Protein AF-E1YGR4-F1 (afdb_monomer_lite)

InterPro domains:
  IPR013399 Type I-F CRISPR-associated protein Csy3 [PF09615] (20-152)
  IPR013399 Type I-F CRISPR-associated protein Csy3 [TIGR02566] (20-155)

Structure (mmCIF, N/CA/C/O backbone):
data_AF-E1YGR4-F1
#
_entry.id   AF-E1YGR4-F1
#
loop_
_atom_site.group_PDB
_atom_site.id
_atom_site.type_symbol
_atom_site.label_atom_id
_atom_site.label_alt_id
_atom_site.label_comp_id
_atom_site.label_asym_id
_atom_site.label_entity_id
_atom_site.label_seq_id
_atom_site.pdbx_PDB_ins_code
_atom_site.Cartn_x
_atom_site.Cartn_y
_atom_site.Cartn_z
_atom_site.occupancy
_atom_site.B_iso_or_equiv
_atom_site.auth_seq_id
_atom_site.auth_comp_id
_atom_site.auth_asym_id
_atom_site.auth_atom_id
_atom_site.pdbx_PDB_model_num
ATOM 1 N N . MET A 1 1 ? 16.161 -17.562 20.674 1.00 33.56 1 MET A N 1
ATOM 2 C CA . MET A 1 1 ? 17.005 -18.496 19.900 1.00 33.56 1 MET A CA 1
ATOM 3 C C . MET A 1 1 ? 16.127 -19.078 18.792 1.00 33.56 1 MET A C 1
ATOM 5 O O . MET A 1 1 ? 15.406 -20.035 19.036 1.00 33.56 1 MET A O 1
ATOM 9 N N . LEU A 1 2 ? 16.056 -18.410 17.635 1.00 31.55 2 LEU A N 1
ATOM 10 C CA . LEU A 1 2 ? 15.263 -18.874 16.488 1.00 31.55 2 LEU A CA 1
ATOM 11 C C . LEU A 1 2 ? 16.115 -19.863 15.687 1.00 31.55 2 LEU A C 1
ATOM 13 O O . LEU A 1 2 ? 17.224 -19.523 15.277 1.00 31.55 2 LEU A O 1
ATOM 17 N N . LYS A 1 3 ? 15.619 -21.087 15.491 1.00 31.06 3 LYS A N 1
ATOM 18 C CA . LYS A 1 3 ? 16.256 -22.067 14.609 1.00 31.06 3 LYS A CA 1
ATOM 19 C C . LYS A 1 3 ? 15.872 -21.772 13.161 1.00 31.06 3 LYS A C 1
ATOM 21 O O . LYS A 1 3 ? 14.699 -21.749 12.809 1.00 31.06 3 LYS A O 1
ATOM 26 N N . CYS A 1 4 ? 16.912 -21.549 12.368 1.00 37.69 4 CYS A N 1
ATOM 27 C CA . CYS A 1 4 ? 16.912 -21.395 10.923 1.00 37.69 4 CYS A CA 1
ATOM 28 C C . CYS A 1 4 ? 16.480 -22.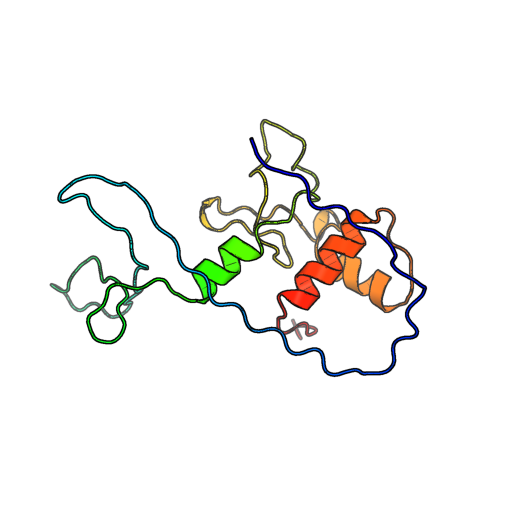717 10.261 1.00 37.69 4 CYS A C 1
ATOM 30 O O . CYS A 1 4 ? 17.085 -23.758 10.526 1.00 37.69 4 CYS A O 1
ATOM 32 N N . LEU A 1 5 ? 15.435 -22.688 9.430 1.00 40.34 5 LEU A N 1
ATOM 33 C CA . LEU A 1 5 ? 15.040 -23.818 8.588 1.00 40.34 5 LEU A CA 1
ATOM 34 C C . LEU A 1 5 ? 15.823 -23.760 7.272 1.00 40.34 5 LEU A C 1
ATOM 36 O O . LEU A 1 5 ? 15.762 -22.784 6.528 1.00 40.34 5 LEU A O 1
ATOM 40 N N . HIS A 1 6 ? 16.588 -24.824 7.038 1.00 32.78 6 HIS A N 1
ATOM 41 C CA . HIS A 1 6 ? 17.359 -25.101 5.832 1.00 32.78 6 HIS A CA 1
ATOM 42 C C . HIS A 1 6 ? 16.442 -25.203 4.604 1.00 32.78 6 HIS A C 1
ATOM 44 O O . HIS A 1 6 ? 15.534 -26.031 4.579 1.00 32.78 6 HIS A O 1
ATOM 50 N N . TRP A 1 7 ? 16.732 -24.420 3.566 1.00 37.91 7 TRP A N 1
ATOM 51 C CA . TRP A 1 7 ? 16.223 -24.648 2.215 1.00 37.91 7 TRP A CA 1
ATOM 52 C C . TRP A 1 7 ? 17.230 -25.517 1.461 1.00 37.91 7 TRP A C 1
ATOM 54 O O . TRP A 1 7 ? 18.347 -25.078 1.196 1.00 37.91 7 TRP A O 1
ATOM 64 N N . GLN A 1 8 ? 16.854 -26.748 1.120 1.00 36.16 8 GLN A N 1
ATOM 65 C CA . GLN A 1 8 ? 17.608 -27.582 0.185 1.00 36.16 8 GLN A CA 1
ATOM 66 C C . GLN A 1 8 ? 16.699 -28.037 -0.962 1.00 36.16 8 GLN A C 1
ATOM 68 O O . GLN A 1 8 ? 15.644 -28.623 -0.735 1.00 36.16 8 GLN A O 1
ATOM 73 N N . ASN A 1 9 ? 17.204 -27.800 -2.177 1.00 33.62 9 ASN A N 1
ATOM 74 C CA . ASN A 1 9 ? 16.859 -28.416 -3.462 1.00 33.62 9 ASN A CA 1
ATOM 75 C C . ASN A 1 9 ? 15.604 -27.909 -4.194 1.00 33.62 9 ASN A C 1
ATOM 77 O O . ASN A 1 9 ? 14.527 -28.492 -4.109 1.00 33.62 9 ASN A O 1
ATOM 81 N N . ILE A 1 10 ? 15.798 -26.896 -5.048 1.00 42.16 10 ILE A N 1
ATOM 82 C CA . ILE A 1 10 ? 14.893 -26.583 -6.164 1.00 42.16 10 ILE A CA 1
ATOM 83 C C . ILE A 1 10 ? 15.548 -27.117 -7.448 1.00 42.16 10 ILE A C 1
ATOM 85 O O . ILE A 1 10 ? 16.555 -26.587 -7.908 1.00 42.16 10 ILE A O 1
ATOM 89 N N . SER A 1 11 ? 14.998 -28.204 -7.995 1.00 36.94 11 SER A N 1
ATOM 90 C CA . SER A 1 11 ? 15.292 -28.685 -9.357 1.00 36.94 11 SER A CA 1
ATOM 91 C C . SER A 1 11 ? 14.502 -27.868 -10.396 1.00 36.94 11 SER A C 1
ATOM 93 O O . SER A 1 11 ? 13.456 -27.316 -10.047 1.00 36.94 11 SER A O 1
ATOM 95 N N . PRO A 1 12 ? 14.953 -27.782 -11.664 1.00 43.06 12 PRO A N 1
ATOM 96 C CA . PRO A 1 12 ? 14.332 -26.927 -12.677 1.00 43.06 12 PRO A CA 1
ATOM 97 C C . PRO A 1 12 ? 12.925 -27.429 -13.035 1.00 43.06 12 PRO A C 1
ATOM 99 O O . PRO A 1 12 ? 12.747 -28.449 -13.701 1.00 43.06 12 PRO A O 1
ATOM 102 N N . MET A 1 13 ? 11.907 -26.713 -12.560 1.00 40.62 13 MET A N 1
ATOM 103 C CA . MET A 1 13 ? 10.505 -27.091 -12.696 1.00 40.62 13 MET A CA 1
ATOM 104 C C . MET A 1 13 ? 9.965 -26.640 -14.060 1.00 40.62 13 MET A C 1
ATOM 106 O O . MET A 1 13 ? 9.763 -25.454 -14.305 1.00 40.62 13 MET A O 1
ATOM 110 N N . HIS A 1 14 ? 9.722 -27.605 -14.951 1.00 38.69 14 HIS A N 1
ATOM 111 C CA . HIS A 1 14 ? 8.874 -27.413 -16.127 1.00 38.69 14 HIS A CA 1
ATOM 112 C C . HIS A 1 14 ? 7.458 -27.052 -15.653 1.00 38.69 14 HIS A C 1
ATOM 114 O O . HIS A 1 14 ? 6.840 -27.811 -14.903 1.00 38.69 14 HIS A O 1
ATOM 120 N N . TYR A 1 15 ? 6.956 -25.887 -16.064 1.00 44.25 15 TYR A N 1
ATOM 121 C CA . TYR A 1 15 ? 5.651 -25.360 -15.658 1.00 44.25 15 TYR A CA 1
ATOM 122 C C . TYR A 1 15 ? 4.522 -26.115 -16.384 1.00 44.25 15 TYR A C 1
ATOM 124 O O . TYR A 1 15 ? 3.987 -25.675 -17.395 1.00 44.25 15 TYR A O 1
ATOM 132 N N . GLN A 1 16 ? 4.183 -27.304 -15.891 1.00 43.53 16 GLN A N 1
ATOM 133 C CA . GLN A 1 16 ? 2.885 -27.929 -16.143 1.00 43.53 16 GLN A CA 1
ATOM 134 C C . GLN A 1 16 ? 1.894 -27.301 -15.162 1.00 43.53 16 GLN A C 1
ATOM 136 O O . GLN A 1 16 ? 2.201 -27.219 -13.972 1.00 43.53 16 GLN A O 1
ATOM 141 N N . ALA A 1 17 ? 0.744 -26.829 -15.654 1.00 49.91 17 ALA A N 1
ATOM 142 C CA . ALA A 1 17 ? -0.298 -26.164 -14.871 1.00 49.91 17 ALA A CA 1
ATOM 143 C C . ALA A 1 17 ? -0.847 -27.092 -13.774 1.00 49.91 17 ALA A C 1
ATOM 145 O O . ALA A 1 17 ? -1.853 -27.777 -13.932 1.00 49.91 17 ALA A O 1
ATOM 146 N N . LYS A 1 18 ? -0.141 -27.141 -12.647 1.00 57.50 18 LYS A N 1
ATOM 147 C CA . LYS A 1 18 ? -0.542 -27.840 -11.438 1.00 57.50 18 LYS A CA 1
ATOM 148 C C . LYS A 1 18 ? -1.290 -26.819 -10.603 1.00 57.50 18 LYS A C 1
ATOM 150 O O . LYS A 1 18 ? -0.704 -25.820 -10.194 1.00 57.50 18 LYS A O 1
ATOM 155 N N . THR A 1 19 ? -2.580 -27.037 -10.383 1.00 62.16 19 THR A N 1
ATOM 156 C CA . THR A 1 19 ? -3.376 -26.175 -9.509 1.00 62.16 19 THR A CA 1
ATOM 157 C C . THR A 1 19 ? -2.833 -26.316 -8.091 1.00 62.16 19 THR A C 1
ATOM 159 O O . THR A 1 19 ? -3.146 -27.263 -7.373 1.00 62.16 19 THR A O 1
ATOM 162 N N . ILE A 1 20 ? -1.936 -25.410 -7.713 1.00 83.06 20 ILE A N 1
ATOM 163 C CA . ILE A 1 20 ? -1.459 -25.285 -6.344 1.00 83.06 20 ILE A CA 1
ATOM 164 C C . ILE A 1 20 ? -2.536 -24.532 -5.563 1.00 83.06 20 ILE A C 1
ATOM 166 O O . ILE A 1 20 ? -2.889 -23.405 -5.897 1.00 83.06 20 ILE A O 1
ATOM 170 N N . PHE A 1 21 ? -3.110 -25.183 -4.555 1.00 89.81 21 PHE A N 1
ATOM 171 C CA . PHE A 1 21 ? -4.043 -24.552 -3.629 1.00 89.81 21 PHE A CA 1
ATOM 172 C C . PHE A 1 21 ? -3.332 -24.341 -2.295 1.00 89.81 21 PHE A C 1
ATOM 174 O O . PHE A 1 21 ? -2.779 -25.286 -1.731 1.00 89.81 21 PHE A O 1
ATOM 181 N N . LEU A 1 22 ? -3.341 -23.103 -1.804 1.00 92.25 22 LEU A N 1
ATOM 182 C CA . LEU A 1 22 ? -2.770 -22.726 -0.517 1.00 92.25 22 LEU A CA 1
ATOM 183 C C . LEU A 1 22 ? -3.803 -21.914 0.263 1.00 92.25 22 LEU A C 1
ATOM 185 O O . LEU A 1 22 ? -4.250 -20.868 -0.199 1.00 92.25 22 LEU A O 1
ATOM 189 N N . MET A 1 23 ? -4.146 -22.388 1.457 1.00 95.56 23 MET A N 1
ATOM 190 C CA . MET A 1 23 ? -5.012 -21.695 2.405 1.00 95.56 23 MET A CA 1
ATOM 191 C C . MET A 1 23 ? -4.269 -21.576 3.732 1.00 95.56 23 MET A C 1
ATOM 193 O O . MET A 1 23 ? -3.727 -22.564 4.226 1.00 95.56 23 MET A O 1
ATOM 197 N N . LEU A 1 24 ? -4.226 -20.366 4.285 1.00 95.88 24 LEU A N 1
ATOM 198 C CA . LEU A 1 24 ? -3.529 -20.060 5.530 1.00 95.88 24 LEU A CA 1
ATOM 199 C C . LEU A 1 24 ? -4.519 -19.489 6.544 1.00 95.88 24 LEU A C 1
ATOM 201 O O . LEU A 1 24 ? -5.277 -18.576 6.224 1.00 95.88 24 LEU A O 1
ATOM 205 N N . GLU A 1 25 ? -4.465 -19.998 7.771 1.00 97.62 25 GLU A N 1
ATOM 206 C CA . GLU A 1 25 ? -5.139 -19.422 8.932 1.00 97.62 25 GLU A CA 1
ATOM 207 C C . GLU A 1 25 ? -4.095 -18.715 9.800 1.00 97.62 25 GLU A C 1
ATOM 209 O O . GLU A 1 25 ? -3.078 -19.306 10.168 1.00 97.62 25 GLU A O 1
ATOM 214 N N . ILE A 1 26 ? -4.325 -17.436 10.100 1.00 96.75 26 ILE A N 1
ATOM 215 C CA . ILE A 1 26 ? -3.379 -16.590 10.832 1.00 96.75 26 ILE A CA 1
ATOM 216 C C . ILE A 1 26 ? -4.043 -16.091 12.113 1.00 96.75 26 ILE A C 1
ATOM 218 O O . ILE A 1 26 ? -5.052 -15.390 12.063 1.00 96.75 26 ILE A O 1
ATOM 222 N N . ILE A 1 27 ? -3.443 -16.418 13.260 1.00 97.62 27 ILE A N 1
ATOM 223 C CA . ILE A 1 27 ? -3.900 -15.993 14.587 1.00 97.62 27 ILE A CA 1
ATOM 224 C C . ILE A 1 27 ? -2.808 -15.132 15.229 1.00 97.62 27 ILE A C 1
ATOM 226 O O . ILE A 1 27 ? -1.663 -15.564 15.365 1.00 97.62 27 ILE A O 1
ATOM 230 N N . CYS A 1 28 ? -3.171 -13.919 15.648 1.00 96.38 28 CYS A N 1
ATOM 231 C CA . CYS A 1 28 ? -2.251 -12.940 16.227 1.00 96.38 28 CYS A CA 1
ATOM 232 C C . CYS A 1 28 ? -2.672 -12.558 17.652 1.00 96.38 28 CYS A C 1
ATOM 234 O O . CYS A 1 28 ? -3.851 -12.340 17.921 1.00 96.38 28 CYS A O 1
ATOM 236 N N . TYR A 1 29 ? -1.692 -12.391 18.544 1.00 96.38 29 TYR A N 1
ATOM 237 C CA . TYR A 1 29 ? -1.898 -11.929 19.919 1.00 96.38 29 TYR A CA 1
ATOM 238 C C . TYR A 1 29 ? -1.004 -10.725 20.218 1.00 96.38 29 TYR A C 1
ATOM 240 O O . TYR A 1 29 ? 0.160 -10.698 19.823 1.00 96.38 29 TYR A O 1
ATOM 248 N N . ALA A 1 30 ? -1.527 -9.753 20.966 1.00 95.50 30 ALA A N 1
ATOM 249 C CA . ALA A 1 30 ? -0.774 -8.592 21.431 1.00 95.50 30 ALA A CA 1
ATOM 250 C C . ALA A 1 30 ? -1.091 -8.297 22.904 1.00 95.50 30 ALA A C 1
ATOM 252 O O . ALA A 1 30 ? -2.254 -8.237 23.304 1.00 95.50 30 ALA A O 1
ATOM 253 N N . LYS A 1 31 ? -0.056 -8.085 23.727 1.00 96.50 31 LYS A N 1
ATOM 254 C CA . LYS A 1 31 ? -0.213 -7.667 25.127 1.00 96.50 31 LYS A CA 1
ATOM 255 C C . LYS A 1 31 ? -0.315 -6.143 25.193 1.00 96.50 31 LYS A C 1
ATOM 257 O O . LYS A 1 31 ? 0.700 -5.466 25.291 1.00 96.50 31 LYS A O 1
ATOM 262 N N . VAL A 1 32 ? -1.539 -5.623 25.155 1.00 95.00 32 VAL A N 1
ATOM 263 C CA . VAL A 1 32 ? -1.801 -4.171 25.206 1.00 95.00 32 VAL A CA 1
ATOM 264 C C . VAL A 1 32 ? -1.936 -3.633 26.634 1.00 95.00 32 VAL A C 1
ATOM 266 O O . VAL A 1 32 ? -1.511 -2.522 26.915 1.00 95.00 32 VAL A O 1
ATOM 269 N N . GLY A 1 33 ? -2.465 -4.435 27.562 1.00 96.06 33 GLY A N 1
ATOM 270 C CA . GLY A 1 33 ? -2.785 -4.009 28.928 1.00 96.06 33 GLY A CA 1
ATOM 271 C C . GLY A 1 33 ? -4.287 -4.056 29.209 1.00 96.06 33 GLY A C 1
ATOM 272 O O . GLY A 1 33 ? -5.100 -4.293 28.317 1.00 96.06 33 GLY A O 1
ATOM 273 N N . LYS A 1 34 ? -4.674 -3.881 30.474 1.00 96.00 34 LYS A N 1
ATOM 274 C CA . LYS A 1 34 ? -6.085 -3.950 30.875 1.00 96.00 34 LYS A CA 1
ATOM 275 C C . LYS A 1 34 ? -6.830 -2.698 30.403 1.00 96.00 34 LYS A C 1
ATOM 277 O O . LYS A 1 34 ? -6.344 -1.590 30.618 1.00 96.00 34 LYS A O 1
ATOM 282 N N . ALA A 1 35 ? -8.011 -2.899 29.812 1.00 95.25 35 ALA A N 1
ATOM 283 C CA . ALA A 1 35 ? -8.922 -1.836 29.369 1.00 95.25 35 ALA A CA 1
ATOM 284 C C . ALA A 1 35 ? -8.284 -0.800 28.421 1.00 95.25 35 ALA A C 1
ATOM 286 O O . ALA A 1 35 ? -8.685 0.360 28.409 1.00 95.25 35 ALA A O 1
ATOM 287 N N . GLN A 1 36 ? -7.280 -1.213 27.646 1.00 97.75 36 GLN A N 1
ATOM 288 C CA . GLN A 1 36 ? -6.708 -0.370 26.602 1.00 97.75 36 GLN A CA 1
ATOM 289 C C . GLN A 1 36 ? -7.606 -0.354 25.366 1.00 97.75 36 GLN A C 1
ATOM 291 O O . GLN A 1 36 ? -8.294 -1.335 25.074 1.00 97.75 36 GLN A O 1
ATOM 296 N N . GLU A 1 37 ? -7.584 0.767 24.651 1.00 95.75 37 GLU A N 1
ATOM 297 C CA . GLU A 1 37 ? -8.313 0.922 23.397 1.00 95.75 37 GLU A CA 1
ATOM 298 C C . GLU A 1 37 ? -7.751 -0.014 22.318 1.00 95.75 37 GLU A C 1
ATOM 300 O O . GLU A 1 37 ? -6.548 -0.278 22.247 1.00 95.75 37 GLU A O 1
ATOM 305 N N . VAL A 1 38 ? -8.646 -0.509 21.466 1.00 95.50 38 VAL A N 1
ATOM 306 C CA . VAL A 1 38 ? -8.306 -1.261 20.258 1.00 95.50 38 VAL A CA 1
ATOM 307 C C . VAL A 1 38 ? -8.765 -0.477 19.037 1.00 95.50 38 VAL A C 1
ATOM 309 O O . VAL A 1 38 ? -9.745 0.262 19.098 1.00 95.50 38 VAL A O 1
ATOM 312 N N . TYR A 1 39 ? -8.065 -0.650 17.918 1.00 96.62 39 TYR A N 1
ATOM 313 C CA . TYR A 1 39 ? -8.214 0.205 16.740 1.00 96.62 39 TYR A CA 1
ATOM 314 C C . TYR A 1 39 ? -8.716 -0.597 15.528 1.00 96.62 39 TYR A C 1
ATOM 316 O O . TYR A 1 39 ? -7.912 -0.965 14.667 1.00 96.62 39 TYR A O 1
ATOM 324 N N . PRO A 1 40 ? -10.026 -0.904 15.444 1.00 97.56 40 PRO A N 1
ATOM 325 C CA . PRO A 1 40 ? -10.621 -1.486 14.241 1.00 97.56 40 PRO A CA 1
ATOM 326 C C . PRO A 1 40 ? -10.599 -0.488 13.072 1.00 97.56 40 PRO A C 1
ATOM 328 O O . PRO A 1 40 ? -10.183 0.667 13.210 1.00 97.56 40 PRO A O 1
ATOM 331 N N . SER A 1 41 ? -11.042 -0.925 11.892 1.00 97.81 41 SER A N 1
ATOM 332 C CA . SER A 1 41 ? -11.147 -0.017 10.742 1.00 97.81 41 SER A CA 1
ATOM 333 C C . SER A 1 41 ? -12.254 1.025 10.933 1.00 97.81 41 SER A C 1
ATOM 335 O O . SER A 1 41 ? -13.156 0.839 11.745 1.00 97.81 41 SER A O 1
ATO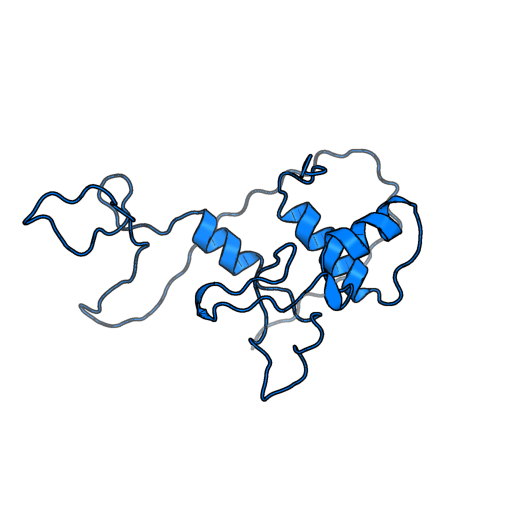M 337 N N . GLU A 1 42 ? -12.167 2.142 10.214 1.00 96.12 42 GLU A N 1
ATOM 338 C CA . GLU A 1 42 ? -13.156 3.224 10.255 1.00 96.12 42 GLU A CA 1
ATOM 339 C C . GLU A 1 42 ? -14.021 3.187 8.993 1.00 96.12 42 GLU A C 1
ATOM 341 O O . GLU A 1 42 ? -13.516 2.933 7.900 1.00 96.12 42 GLU A O 1
ATOM 346 N N . GLU A 1 43 ? -15.317 3.443 9.154 1.00 93.12 43 GLU A N 1
ATOM 347 C CA . GLU A 1 43 ? -16.289 3.542 8.069 1.00 93.12 43 GLU A CA 1
ATOM 348 C C . GLU A 1 43 ? -16.472 4.995 7.631 1.00 93.12 43 GLU A C 1
ATOM 350 O O . GLU A 1 43 ? -16.820 5.874 8.432 1.00 93.12 43 GLU A O 1
ATOM 355 N N . LEU A 1 44 ? -16.299 5.242 6.332 1.00 88.62 44 LEU A N 1
ATOM 356 C CA . LEU A 1 44 ? -16.545 6.551 5.743 1.00 88.62 44 LEU A CA 1
ATOM 357 C C . LEU A 1 44 ? -18.029 6.695 5.390 1.00 88.62 44 LEU A C 1
ATOM 359 O O . LEU A 1 44 ? -18.502 6.194 4.374 1.00 88.62 44 LEU A O 1
ATOM 363 N N . VAL A 1 45 ? -18.765 7.436 6.216 1.00 86.25 45 VAL A N 1
ATOM 364 C CA . VAL A 1 45 ? -20.187 7.736 5.988 1.00 86.25 45 VAL A CA 1
ATOM 365 C C . VAL A 1 45 ? -20.321 9.182 5.508 1.00 86.25 45 VAL A C 1
ATOM 367 O O . VAL A 1 45 ? -20.158 10.106 6.305 1.00 86.25 45 VAL A O 1
ATOM 370 N N . LEU A 1 46 ? -20.600 9.372 4.214 1.00 77.56 46 LEU A N 1
ATOM 371 C CA . LEU A 1 46 ? -20.629 10.691 3.559 1.00 77.56 46 LEU A CA 1
ATOM 372 C C . LEU A 1 46 ? -21.940 11.468 3.787 1.00 77.56 46 LEU A C 1
ATOM 374 O O . LEU A 1 46 ? -21.910 12.692 3.865 1.00 77.56 46 LEU A O 1
ATOM 378 N N . ASP A 1 47 ? -23.076 10.788 3.970 1.00 71.69 47 ASP A N 1
ATOM 379 C CA . ASP A 1 47 ? -24.389 11.436 4.138 1.00 71.69 47 ASP A CA 1
ATOM 380 C C . ASP A 1 47 ? -24.809 11.561 5.616 1.00 71.69 47 ASP A C 1
ATOM 382 O O . ASP A 1 47 ? -25.740 10.921 6.139 1.00 71.69 47 ASP A O 1
ATOM 386 N N . LYS A 1 48 ? -24.046 12.375 6.351 1.00 64.56 48 LYS A N 1
ATOM 387 C CA . LYS A 1 48 ? -24.345 12.686 7.749 1.00 64.56 48 LYS A CA 1
ATOM 388 C C . LYS A 1 48 ? -25.220 13.935 7.835 1.00 64.56 48 LYS A C 1
ATOM 390 O O . LYS A 1 48 ? -24.720 15.049 7.937 1.00 64.56 48 LYS A O 1
ATOM 395 N N . GLY A 1 49 ? -26.540 13.742 7.877 1.00 63.56 49 GLY A N 1
ATOM 396 C CA . GLY A 1 49 ? -27.465 14.775 8.362 1.00 63.56 49 GLY A CA 1
ATOM 397 C C . GLY A 1 49 ? -27.005 15.360 9.712 1.00 63.56 49 GLY A C 1
ATOM 398 O O . GLY A 1 49 ? -26.342 14.673 10.499 1.00 63.56 49 GLY A O 1
ATOM 399 N N . LYS A 1 50 ? -27.330 16.634 9.977 1.00 66.25 50 LYS A N 1
ATOM 400 C CA . LYS A 1 50 ? -26.894 17.362 11.187 1.00 66.25 50 LYS A CA 1
ATOM 401 C C . LYS A 1 50 ? -27.196 16.548 12.460 1.00 66.25 50 LYS A C 1
ATOM 403 O O . LYS A 1 50 ? -28.336 16.156 12.679 1.00 66.25 50 LYS A O 1
ATOM 408 N N . GLY A 1 51 ? -26.175 16.306 13.292 1.00 69.94 51 GLY A N 1
ATOM 409 C CA . GLY A 1 51 ? -26.297 15.609 14.585 1.00 69.94 51 GLY A CA 1
ATOM 410 C C . GLY A 1 51 ? -25.887 14.126 14.613 1.00 69.94 51 GLY A C 1
ATOM 411 O O . GLY A 1 51 ? -25.996 13.494 15.661 1.00 69.94 51 GLY A O 1
ATOM 412 N N . LYS A 1 52 ? -25.402 13.545 13.505 1.00 68.69 52 LYS A N 1
ATOM 413 C CA . LYS A 1 52 ? -24.939 12.140 13.467 1.00 68.69 52 LYS A CA 1
ATOM 414 C C . LYS A 1 52 ? -23.488 11.965 13.955 1.00 68.69 52 LYS A C 1
ATOM 416 O O . LYS A 1 52 ? -22.674 12.881 13.864 1.00 68.69 52 LYS A O 1
ATOM 421 N N . LYS A 1 53 ? -23.164 10.758 14.452 1.00 77.50 53 LYS A N 1
ATOM 422 C CA . LYS A 1 53 ? -21.851 10.378 15.021 1.00 77.50 53 LYS A CA 1
ATOM 423 C C . LYS A 1 53 ? -20.685 10.747 14.094 1.00 77.50 53 LYS A C 1
ATOM 425 O O . LYS A 1 53 ? -20.681 10.385 12.916 1.00 77.50 53 LYS A O 1
ATOM 430 N N . SER A 1 54 ? -19.664 11.403 14.642 1.00 82.44 54 SER A N 1
ATOM 431 C CA . SER A 1 54 ? -18.464 11.828 13.906 1.00 82.44 54 SER A CA 1
ATOM 432 C C . SER A 1 54 ? -17.609 10.652 13.432 1.00 82.44 54 SER A C 1
ATOM 434 O O . SER A 1 54 ? -17.130 10.689 12.304 1.00 82.44 54 SER A O 1
ATOM 436 N N . LYS A 1 55 ? -17.521 9.578 14.223 1.00 89.31 55 LYS A N 1
ATOM 437 C CA . LYS A 1 55 ? -16.722 8.379 13.940 1.00 89.31 55 LYS A CA 1
ATOM 438 C C . LYS A 1 55 ? -17.591 7.124 13.974 1.00 89.31 55 LYS A C 1
ATOM 440 O O . LYS A 1 55 ? -18.410 6.959 14.880 1.00 89.31 55 LYS A O 1
ATOM 445 N N . VAL A 1 56 ? -17.418 6.256 12.984 1.00 92.31 56 VAL A N 1
ATOM 446 C CA . VAL A 1 56 ? -18.093 4.956 12.894 1.00 92.31 56 VAL A CA 1
ATOM 447 C C . VAL A 1 56 ? -17.017 3.907 12.661 1.00 92.31 56 VAL A C 1
ATOM 449 O O . VAL A 1 56 ? -16.196 4.067 11.769 1.00 92.31 56 VAL A O 1
ATOM 452 N N . LEU A 1 57 ? -16.984 2.871 13.493 1.00 96.38 57 LEU A N 1
ATOM 453 C CA . LEU A 1 57 ? -15.988 1.806 13.406 1.00 96.38 57 LEU A CA 1
ATOM 454 C C . LEU A 1 57 ? -16.583 0.586 12.703 1.00 96.38 57 LEU A C 1
ATOM 456 O O . LEU A 1 57 ? -17.757 0.270 12.896 1.00 96.38 57 LEU A O 1
ATOM 460 N N . TYR A 1 58 ? -15.760 -0.088 11.909 1.00 96.81 58 TYR A N 1
ATOM 461 C CA . TYR A 1 58 ? -16.126 -1.291 11.181 1.00 96.81 58 TYR A CA 1
ATOM 462 C C . TYR A 1 58 ? -16.324 -2.472 12.133 1.00 96.81 58 TYR A C 1
ATOM 464 O O . TYR A 1 58 ? -15.530 -2.711 13.051 1.00 96.81 58 TYR A O 1
ATOM 472 N N . SER A 1 59 ? -17.387 -3.231 11.888 1.00 96.62 59 SER A N 1
ATOM 473 C CA . SER A 1 59 ? -17.709 -4.445 12.629 1.00 96.62 59 SER A CA 1
ATOM 474 C C . SER A 1 59 ? -18.416 -5.452 11.732 1.00 96.62 59 SER A C 1
ATOM 476 O O . SER A 1 59 ? -19.120 -5.059 10.803 1.00 96.62 59 SER A O 1
ATOM 478 N N . VAL A 1 60 ? -18.246 -6.733 12.043 1.00 95.88 60 VAL A N 1
ATOM 479 C CA . VAL A 1 60 ? -18.961 -7.855 11.424 1.00 95.88 60 VAL A CA 1
ATOM 480 C C . VAL A 1 60 ? -19.67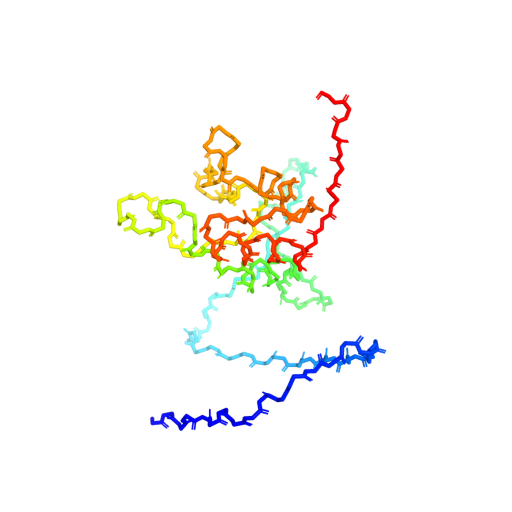1 -8.594 12.546 1.00 95.88 60 VAL A C 1
ATOM 482 O O . VAL A 1 60 ? -19.036 -8.934 13.541 1.00 95.88 60 VAL A O 1
ATOM 485 N N . ASP A 1 61 ? -20.989 -8.764 12.435 1.00 96.44 61 ASP A N 1
ATOM 486 C CA . ASP A 1 61 ? -21.822 -9.445 13.438 1.00 96.44 61 ASP A CA 1
ATOM 487 C C . ASP A 1 61 ? -21.604 -8.945 14.881 1.00 96.44 61 ASP A C 1
ATOM 489 O O . ASP A 1 61 ? -21.579 -9.705 15.846 1.00 96.44 61 ASP A O 1
ATOM 493 N N . GLY A 1 62 ? -21.417 -7.628 15.035 1.00 95.75 62 GLY A N 1
ATOM 494 C CA . GLY A 1 62 ? -21.191 -6.980 16.332 1.00 95.75 62 GLY A CA 1
ATOM 495 C C . GLY A 1 62 ? -19.762 -7.088 16.879 1.00 95.75 62 GLY A C 1
ATOM 496 O O . GLY A 1 62 ? -19.489 -6.572 17.961 1.00 95.75 62 GLY A O 1
ATOM 497 N N . ILE A 1 63 ? -18.834 -7.700 16.140 1.00 97.31 63 ILE A N 1
ATOM 498 C CA . ILE A 1 63 ? -17.421 -7.832 16.509 1.00 97.31 63 ILE A CA 1
ATOM 499 C C . ILE A 1 63 ? -16.604 -6.772 15.764 1.00 97.31 63 ILE A C 1
ATOM 501 O O . ILE A 1 63 ? -16.675 -6.669 14.540 1.00 97.31 63 ILE A O 1
ATOM 505 N N . ALA A 1 64 ? -15.814 -5.979 16.493 1.00 97.19 64 ALA A N 1
ATOM 506 C CA . ALA A 1 64 ? -14.908 -4.991 15.904 1.00 97.19 64 ALA A CA 1
ATOM 507 C C . ALA A 1 64 ? -13.913 -5.669 14.944 1.00 97.19 64 ALA A C 1
ATOM 509 O O . ALA A 1 64 ? -13.258 -6.642 15.318 1.00 97.19 64 ALA A O 1
ATOM 510 N N . ALA A 1 65 ? -13.792 -5.154 13.719 1.00 97.38 65 ALA A N 1
ATOM 511 C CA . ALA A 1 65 ? -13.074 -5.838 12.646 1.00 97.38 65 ALA A CA 1
ATOM 512 C C . ALA A 1 65 ? -12.113 -4.918 11.881 1.00 97.38 65 ALA A C 1
ATOM 514 O O . ALA A 1 65 ? -12.208 -3.686 11.902 1.00 97.38 65 ALA A O 1
ATOM 515 N N . MET A 1 66 ? -11.178 -5.542 11.167 1.00 97.94 66 MET A N 1
ATOM 516 C CA . MET A 1 66 ? -10.321 -4.877 10.192 1.00 97.94 66 MET A CA 1
ATOM 517 C C . MET A 1 66 ? -10.810 -5.190 8.783 1.00 97.94 66 MET A C 1
ATOM 519 O O . MET A 1 66 ? -11.125 -6.335 8.470 1.00 97.94 66 MET A O 1
ATOM 523 N N . HIS A 1 67 ? -10.855 -4.175 7.925 1.00 97.44 67 HIS A N 1
ATOM 524 C CA . HIS A 1 67 ? -11.144 -4.361 6.509 1.00 97.44 67 HIS A CA 1
ATOM 525 C C . HIS A 1 67 ? -10.090 -5.263 5.851 1.00 97.44 67 HIS A C 1
ATOM 527 O O . HIS A 1 67 ? -8.887 -5.071 6.057 1.00 97.44 67 HIS A O 1
ATOM 533 N N . SER A 1 68 ? -10.518 -6.213 5.017 1.00 96.81 68 SER A N 1
ATOM 534 C CA . SER A 1 68 ? -9.617 -7.168 4.354 1.00 96.81 68 SER A CA 1
ATOM 535 C C . SER A 1 68 ? -8.588 -6.465 3.466 1.00 96.81 68 SER A C 1
ATOM 537 O O . SER A 1 68 ? -7.409 -6.808 3.495 1.00 96.81 68 SER A O 1
ATOM 539 N N . GLN A 1 69 ? -8.988 -5.404 2.764 1.00 94.94 69 GLN A N 1
ATOM 540 C CA . GLN A 1 69 ? -8.098 -4.573 1.956 1.00 94.94 69 GLN A CA 1
ATOM 541 C C . GLN A 1 69 ? -7.034 -3.843 2.783 1.00 94.94 69 GLN A C 1
ATOM 543 O O . GLN A 1 69 ? -5.956 -3.564 2.264 1.00 94.94 69 GLN A O 1
ATOM 548 N N . LYS A 1 70 ? -7.291 -3.558 4.067 1.00 96.56 70 LYS A N 1
ATOM 549 C CA . LYS A 1 70 ? -6.304 -2.937 4.963 1.00 96.56 70 LYS A CA 1
ATOM 550 C C . LYS A 1 70 ? -5.226 -3.942 5.365 1.00 96.56 70 LYS A C 1
ATOM 552 O O . LYS A 1 70 ? -4.049 -3.595 5.383 1.00 96.56 70 LYS A O 1
ATOM 557 N N . ILE A 1 71 ? -5.614 -5.198 5.592 1.00 97.75 71 ILE A N 1
ATOM 558 C CA . ILE A 1 71 ? -4.666 -6.307 5.773 1.00 97.75 71 ILE A CA 1
ATOM 559 C C . ILE A 1 71 ? -3.897 -6.572 4.473 1.00 97.75 71 ILE A C 1
ATOM 561 O O . ILE A 1 71 ? -2.674 -6.659 4.494 1.00 97.75 71 ILE A O 1
ATOM 565 N N . GLY A 1 72 ? -4.587 -6.614 3.330 1.00 97.38 72 GLY A N 1
ATOM 566 C CA . GLY A 1 72 ? -3.962 -6.781 2.017 1.00 97.38 72 GLY A CA 1
ATOM 567 C C . GLY A 1 72 ? -2.960 -5.673 1.686 1.00 97.38 72 GLY A C 1
ATOM 568 O O . GLY A 1 72 ? -1.887 -5.965 1.170 1.00 97.38 72 GLY A O 1
ATOM 569 N N . ASN A 1 73 ? -3.267 -4.416 2.028 1.00 97.56 73 ASN A N 1
ATOM 570 C CA . ASN A 1 73 ? -2.338 -3.292 1.905 1.00 97.56 73 ASN A CA 1
ATOM 571 C C . ASN A 1 73 ? -1.075 -3.510 2.749 1.00 97.56 73 ASN A C 1
ATOM 573 O O . ASN A 1 73 ? 0.014 -3.383 2.206 1.00 97.56 73 ASN A O 1
ATOM 577 N N . ALA A 1 74 ? -1.220 -3.922 4.013 1.00 97.56 74 ALA A N 1
ATOM 578 C CA . ALA A 1 74 ? -0.086 -4.215 4.887 1.00 97.56 74 ALA A CA 1
ATOM 579 C C . ALA A 1 74 ? 0.782 -5.379 4.374 1.00 97.56 74 ALA A C 1
ATOM 581 O O . ALA A 1 74 ? 2.006 -5.301 4.433 1.00 97.56 74 ALA A O 1
ATOM 582 N N . LEU A 1 75 ? 0.168 -6.442 3.842 1.00 98.00 75 LEU A N 1
ATOM 583 C CA . LEU A 1 75 ? 0.892 -7.599 3.300 1.00 98.00 75 LEU A CA 1
ATOM 584 C C . LEU A 1 75 ? 1.736 -7.249 2.070 1.00 98.00 75 LEU A C 1
ATOM 586 O O . LEU A 1 75 ? 2.820 -7.796 1.897 1.00 98.00 75 LEU A O 1
ATOM 590 N N . ARG A 1 76 ? 1.255 -6.335 1.219 1.00 98.19 76 ARG A N 1
ATOM 591 C CA . ARG A 1 76 ? 1.981 -5.887 0.019 1.00 98.19 76 ARG A CA 1
ATOM 592 C C . ARG A 1 76 ? 2.877 -4.669 0.257 1.00 98.19 76 ARG A C 1
ATOM 594 O O . ARG A 1 76 ? 3.312 -4.050 -0.713 1.00 98.19 76 ARG A O 1
ATOM 601 N N . THR A 1 77 ? 3.147 -4.308 1.511 1.00 98.50 77 THR A N 1
ATOM 602 C CA . THR A 1 77 ? 4.145 -3.295 1.890 1.00 98.50 77 THR A CA 1
ATOM 603 C C . THR A 1 77 ? 5.546 -3.876 1.771 1.00 98.50 77 THR A C 1
ATOM 605 O O . THR A 1 77 ? 6.185 -4.232 2.757 1.00 98.50 77 THR A O 1
ATOM 608 N N . ILE A 1 78 ? 5.987 -4.029 0.523 1.00 98.56 78 ILE A N 1
ATOM 609 C CA . ILE A 1 78 ? 7.243 -4.693 0.160 1.00 98.56 78 ILE A CA 1
ATOM 610 C C . ILE A 1 78 ? 8.092 -3.874 -0.816 1.00 98.56 78 ILE A C 1
ATOM 612 O O . ILE A 1 78 ? 9.203 -4.288 -1.124 1.00 98.56 78 ILE A O 1
ATOM 616 N N . ASP A 1 79 ? 7.593 -2.742 -1.326 1.00 98.50 79 ASP A N 1
ATOM 617 C CA . ASP A 1 79 ? 8.341 -1.940 -2.294 1.00 98.50 79 ASP A CA 1
ATOM 618 C C . ASP A 1 79 ? 9.469 -1.186 -1.590 1.00 98.50 79 ASP A C 1
ATOM 620 O O . ASP A 1 79 ? 9.257 -0.152 -0.952 1.00 98.50 79 ASP A O 1
ATOM 624 N N . THR A 1 80 ? 10.673 -1.730 -1.710 1.00 98.38 80 THR A N 1
ATOM 625 C CA . THR A 1 80 ? 11.925 -1.121 -1.253 1.00 98.38 80 THR A CA 1
ATOM 626 C C . THR A 1 80 ? 12.797 -0.686 -2.430 1.00 98.38 80 THR A C 1
ATOM 628 O O . THR A 1 80 ? 14.011 -0.560 -2.293 1.00 98.38 80 THR A O 1
ATOM 631 N N . TRP A 1 81 ? 12.209 -0.549 -3.621 1.00 98.12 81 TRP A N 1
ATOM 632 C CA . TRP A 1 81 ? 12.958 -0.404 -4.872 1.00 98.12 81 TRP A CA 1
ATOM 633 C C . TRP A 1 81 ? 12.705 0.920 -5.588 1.00 98.12 81 TRP A C 1
ATOM 635 O O . TRP A 1 81 ? 13.299 1.158 -6.642 1.00 98.12 81 TRP A O 1
ATOM 645 N N . TYR A 1 82 ? 11.835 1.769 -5.038 1.00 97.69 82 TYR A N 1
ATOM 646 C CA . TYR A 1 82 ? 11.583 3.105 -5.565 1.00 97.69 82 TYR A CA 1
ATOM 647 C C . TYR A 1 82 ? 12.814 4.012 -5.352 1.00 97.69 82 TYR A C 1
ATOM 649 O O . TYR A 1 82 ? 13.569 3.796 -4.399 1.00 97.69 82 TYR A O 1
ATOM 657 N N . PRO A 1 83 ? 13.036 5.030 -6.207 1.00 96.31 83 PRO A N 1
ATOM 658 C CA . PRO A 1 83 ? 14.292 5.790 -6.241 1.00 96.31 83 PRO A CA 1
ATOM 659 C C . PRO A 1 83 ? 14.732 6.377 -4.896 1.00 96.31 83 PRO A C 1
ATOM 661 O O . PRO A 1 83 ? 15.904 6.324 -4.538 1.00 96.31 83 PRO A O 1
ATOM 664 N N . GLU A 1 84 ? 13.781 6.910 -4.133 1.00 96.62 84 GLU A N 1
ATOM 665 C CA . GLU A 1 84 ? 14.046 7.580 -2.859 1.00 96.62 84 GLU A CA 1
ATOM 666 C C . GLU A 1 84 ? 14.192 6.614 -1.668 1.00 96.62 84 GLU A C 1
ATOM 668 O O . GLU A 1 84 ? 14.396 7.067 -0.548 1.00 96.62 84 GLU A O 1
ATOM 673 N N . PHE A 1 85 ? 14.090 5.288 -1.848 1.00 97.19 85 PHE A N 1
ATOM 674 C CA . PHE A 1 85 ? 14.101 4.347 -0.716 1.00 97.19 85 PHE A CA 1
ATOM 675 C C . PHE A 1 85 ? 15.376 4.451 0.132 1.00 97.19 85 PHE A C 1
ATOM 677 O O . PHE A 1 85 ? 15.305 4.395 1.362 1.00 97.19 85 PHE A O 1
ATOM 684 N N . GLY A 1 86 ? 16.523 4.631 -0.527 1.00 94.88 86 GLY A N 1
ATOM 685 C CA . GLY A 1 86 ? 17.834 4.732 0.113 1.00 94.88 86 GLY A CA 1
ATOM 686 C C . GLY A 1 86 ? 18.165 6.103 0.708 1.00 94.88 86 GLY A C 1
ATOM 687 O O . GLY A 1 86 ? 19.215 6.228 1.332 1.00 94.88 86 GLY A O 1
ATOM 688 N N . ASP A 1 87 ? 17.317 7.119 0.523 1.00 95.62 87 ASP A N 1
ATOM 689 C CA . ASP A 1 87 ? 17.547 8.468 1.045 1.00 95.62 87 ASP A CA 1
ATOM 690 C C . ASP A 1 87 ? 16.859 8.647 2.413 1.00 95.62 87 ASP A C 1
ATOM 692 O O . ASP A 1 87 ? 15.630 8.718 2.479 1.00 95.62 87 ASP A O 1
ATOM 696 N N . PRO A 1 88 ? 17.612 8.784 3.521 1.00 92.19 88 PRO A N 1
ATOM 697 C CA . PRO A 1 88 ? 17.032 8.942 4.853 1.00 92.19 88 PRO A CA 1
ATOM 698 C C . PRO A 1 88 ? 16.140 10.180 5.020 1.00 92.19 88 PRO A C 1
ATOM 700 O O . PRO A 1 88 ? 15.330 10.212 5.944 1.00 92.19 88 PRO A O 1
ATOM 703 N N . ALA A 1 89 ? 16.304 11.208 4.181 1.00 93.62 89 ALA A N 1
ATOM 704 C CA . ALA A 1 89 ? 15.547 12.451 4.276 1.00 93.62 89 ALA A CA 1
ATOM 705 C C . ALA A 1 89 ? 14.210 12.401 3.522 1.00 93.62 89 ALA A C 1
ATOM 707 O O . ALA A 1 89 ? 13.276 13.112 3.897 1.00 93.62 89 ALA A O 1
ATOM 708 N N . THR A 1 90 ? 14.109 11.594 2.462 1.00 94.12 90 THR A N 1
ATOM 709 C CA . THR A 1 90 ? 12.944 11.590 1.556 1.00 94.12 90 THR A CA 1
ATOM 710 C C . THR A 1 90 ? 12.190 10.259 1.516 1.00 94.12 90 THR A C 1
ATOM 712 O O . THR A 1 90 ? 11.004 10.233 1.166 1.00 94.12 90 THR A O 1
ATOM 715 N N . SER A 1 91 ? 12.824 9.170 1.955 1.00 95.94 91 SER A N 1
ATOM 716 C CA . SER A 1 91 ? 12.244 7.829 2.002 1.00 95.94 91 SER A CA 1
ATOM 717 C C . SER A 1 91 ? 11.012 7.735 2.911 1.00 95.94 91 SER A C 1
ATOM 719 O O . SER A 1 91 ? 10.990 8.260 4.024 1.00 95.94 91 SER A O 1
ATOM 721 N N . ALA A 1 92 ? 9.999 6.985 2.466 1.00 95.94 92 ALA A N 1
ATOM 722 C CA . ALA A 1 92 ? 8.884 6.530 3.299 1.00 95.94 92 ALA A CA 1
ATOM 723 C C . ALA A 1 92 ? 9.152 5.175 3.989 1.00 95.94 92 ALA A C 1
ATOM 725 O O . ALA A 1 92 ? 8.270 4.652 4.672 1.00 95.94 92 ALA A O 1
ATOM 726 N N . GLY A 1 93 ? 10.344 4.589 3.816 1.00 97.19 93 GLY A N 1
ATOM 727 C CA . GLY A 1 93 ? 10.576 3.176 4.114 1.00 97.19 93 GLY A CA 1
ATOM 728 C C . GLY A 1 93 ? 9.821 2.264 3.135 1.00 97.19 93 GLY A C 1
ATOM 729 O O . GLY A 1 93 ? 9.431 2.705 2.059 1.00 97.19 93 GLY A O 1
ATOM 730 N N . PRO A 1 94 ? 9.609 0.977 3.454 1.00 97.88 94 PRO A N 1
ATOM 731 C CA . PRO A 1 94 ? 8.848 0.092 2.578 1.00 97.88 94 PRO A CA 1
ATOM 732 C C . PRO A 1 94 ? 7.432 0.636 2.351 1.00 97.88 94 PRO A C 1
ATOM 734 O O . PRO A 1 94 ? 6.712 0.909 3.313 1.00 97.88 94 PRO A O 1
ATOM 737 N N . ILE A 1 95 ? 7.023 0.768 1.089 1.00 98.44 95 ILE A N 1
ATOM 738 C CA . ILE A 1 95 ? 5.675 1.225 0.727 1.00 98.44 95 ILE A CA 1
ATOM 739 C C . ILE A 1 95 ? 4.844 0.082 0.148 1.00 98.44 95 ILE A C 1
ATOM 741 O O . ILE A 1 95 ? 5.359 -0.927 -0.345 1.00 98.44 95 ILE A O 1
ATOM 745 N N . ALA A 1 96 ? 3.524 0.224 0.239 1.00 98.38 96 ALA A N 1
ATOM 746 C CA . ALA A 1 96 ? 2.599 -0.714 -0.375 1.00 98.38 96 ALA A CA 1
ATOM 747 C C . ALA A 1 96 ? 2.731 -0.661 -1.900 1.00 98.38 96 ALA A C 1
ATOM 749 O O . ALA A 1 96 ? 2.763 0.417 -2.491 1.00 98.38 96 ALA A O 1
ATOM 750 N N . ILE A 1 97 ? 2.771 -1.829 -2.540 1.00 98.50 97 ILE A N 1
ATOM 751 C CA . ILE A 1 97 ? 2.894 -1.935 -3.995 1.00 98.50 97 ILE A CA 1
ATOM 752 C C . ILE A 1 97 ? 1.694 -1.270 -4.671 1.00 98.50 97 ILE A C 1
ATOM 754 O O . ILE A 1 97 ? 0.566 -1.730 -4.525 1.00 98.50 97 ILE A O 1
ATOM 758 N N . GLU A 1 98 ? 1.926 -0.190 -5.407 1.00 97.88 98 GLU A N 1
ATOM 759 C CA . GLU A 1 98 ? 0.919 0.573 -6.150 1.00 97.88 98 GLU A CA 1
ATOM 760 C C . GLU A 1 98 ? 1.486 0.959 -7.525 1.00 97.88 98 GLU A C 1
ATOM 762 O O . GLU A 1 98 ? 2.697 1.188 -7.612 1.00 97.88 98 GLU A O 1
ATOM 767 N N . PRO A 1 99 ? 0.657 1.123 -8.578 1.00 97.44 99 PRO A N 1
ATOM 768 C CA . PRO A 1 99 ? 1.138 1.472 -9.923 1.00 97.44 99 PRO A CA 1
ATOM 769 C C . PRO A 1 99 ? 1.984 2.752 -9.999 1.00 97.44 99 PRO A C 1
ATOM 771 O O . PRO A 1 99 ? 2.854 2.870 -10.854 1.00 97.44 99 PRO A O 1
ATOM 774 N N . TYR A 1 100 ? 1.747 3.695 -9.083 1.00 97.44 100 TYR A N 1
ATOM 775 C CA . TYR A 1 100 ? 2.481 4.963 -8.988 1.00 97.44 100 TYR A CA 1
ATOM 776 C C . TYR A 1 100 ? 3.232 5.129 -7.655 1.00 97.44 100 TYR A C 1
ATOM 778 O O . TYR A 1 100 ? 3.671 6.227 -7.312 1.00 97.44 100 TYR A O 1
ATOM 786 N N . GLY A 1 101 ? 3.343 4.062 -6.851 1.00 97.38 101 GLY A N 1
ATOM 787 C CA . GLY A 1 101 ? 3.957 4.140 -5.518 1.00 97.38 101 GLY A CA 1
ATOM 788 C C . GLY A 1 101 ? 3.299 5.208 -4.633 1.00 97.38 101 GLY A C 1
ATOM 789 O O . GLY A 1 101 ? 3.990 6.005 -4.000 1.00 97.38 101 GLY A O 1
ATOM 790 N N . ALA A 1 102 ? 1.967 5.304 -4.677 1.00 97.06 102 ALA A N 1
ATOM 791 C CA . ALA A 1 102 ? 1.218 6.343 -3.983 1.00 97.06 102 ALA A CA 1
ATOM 792 C C . ALA A 1 102 ? 1.084 6.032 -2.486 1.00 97.06 102 ALA A C 1
ATOM 794 O O . ALA A 1 102 ? 0.587 4.976 -2.097 1.00 97.06 102 ALA A O 1
ATOM 795 N N . VAL A 1 103 ? 1.465 6.997 -1.653 1.00 96.69 103 VAL A N 1
ATOM 796 C CA . VAL A 1 103 ? 1.370 6.945 -0.194 1.00 96.69 103 VAL A CA 1
ATOM 797 C C . VAL A 1 103 ? 0.386 8.024 0.254 1.00 96.69 103 VAL A C 1
ATOM 799 O O . VAL A 1 103 ? 0.714 9.208 0.339 1.00 96.69 103 VAL A O 1
ATOM 802 N N . THR A 1 104 ? -0.864 7.619 0.481 1.00 92.75 104 THR A N 1
ATOM 803 C CA . THR A 1 104 ? -2.011 8.534 0.626 1.00 92.75 104 THR A CA 1
ATOM 804 C C . THR A 1 104 ? -1.925 9.440 1.850 1.00 92.75 104 THR A C 1
ATOM 806 O O . THR A 1 104 ? -2.271 10.612 1.754 1.00 92.75 104 THR A O 1
ATOM 809 N N . ASN A 1 105 ? -1.419 8.943 2.978 1.00 90.19 105 ASN A N 1
ATOM 810 C CA . ASN A 1 105 ? -1.206 9.738 4.193 1.00 90.19 105 ASN A CA 1
ATOM 811 C C . ASN A 1 105 ? -0.123 10.817 4.028 1.00 90.19 105 ASN A C 1
ATOM 813 O O . ASN A 1 105 ? -0.169 11.815 4.739 1.00 90.19 105 ASN A O 1
ATOM 817 N N . LEU A 1 106 ? 0.824 10.632 3.102 1.00 93.62 106 LEU A N 1
ATOM 818 C CA . LEU A 1 106 ? 1.841 11.632 2.756 1.00 93.62 106 LEU A CA 1
ATOM 819 C C . LEU A 1 106 ? 1.436 12.504 1.559 1.00 93.62 106 LEU A C 1
ATOM 821 O O . LEU A 1 106 ? 2.111 13.486 1.267 1.00 93.62 106 LEU A O 1
ATOM 825 N N . GLY A 1 107 ? 0.369 12.140 0.836 1.00 95.50 107 GLY A N 1
ATOM 826 C CA . GLY A 1 107 ? -0.033 12.817 -0.398 1.00 95.50 107 GLY A CA 1
ATOM 827 C C . GLY A 1 107 ? 1.032 12.766 -1.500 1.00 95.50 107 GLY A C 1
ATOM 828 O O . GLY A 1 107 ? 1.076 13.664 -2.338 1.00 95.50 107 GLY A O 1
ATOM 829 N N . LYS A 1 108 ? 1.907 11.748 -1.494 1.00 96.25 108 LYS A N 1
ATOM 830 C CA . LYS A 1 108 ? 3.075 11.648 -2.384 1.00 96.25 108 LYS A CA 1
ATOM 831 C C . LYS A 1 108 ? 3.037 10.379 -3.235 1.00 96.25 108 LYS A C 1
ATOM 833 O O . LYS A 1 108 ? 2.653 9.315 -2.754 1.00 96.25 108 LYS A O 1
ATOM 838 N N . ALA A 1 109 ? 3.468 10.497 -4.489 1.00 97.38 109 ALA A N 1
ATOM 839 C CA . ALA A 1 109 ? 3.745 9.375 -5.380 1.00 97.38 109 ALA A CA 1
ATOM 840 C C . ALA A 1 109 ? 5.262 9.223 -5.542 1.00 97.38 109 ALA A C 1
ATOM 842 O O . ALA A 1 109 ? 5.929 10.158 -5.981 1.00 97.38 109 ALA A O 1
ATOM 843 N N . TYR A 1 110 ? 5.797 8.061 -5.171 1.00 97.81 110 TYR A N 1
ATOM 844 C CA . TYR A 1 110 ? 7.237 7.772 -5.206 1.00 97.81 110 TYR A CA 1
ATOM 845 C C . TYR A 1 110 ? 7.716 7.202 -6.546 1.00 97.81 110 TYR A C 1
ATOM 847 O O . TYR A 1 110 ? 8.918 7.099 -6.784 1.00 97.81 110 TYR A O 1
ATOM 855 N N . ARG A 1 111 ? 6.783 6.829 -7.428 1.00 97.81 111 ARG A N 1
ATOM 856 C CA . ARG A 1 111 ? 7.061 6.297 -8.763 1.00 97.81 111 ARG A CA 1
ATOM 857 C C . ARG A 1 111 ? 6.256 7.073 -9.790 1.00 97.81 111 ARG A C 1
ATOM 859 O O . ARG A 1 111 ? 5.068 6.818 -9.984 1.00 97.81 111 ARG A O 1
ATOM 866 N N . THR A 1 112 ? 6.886 8.065 -10.409 1.00 95.62 112 THR A N 1
ATOM 867 C CA . THR A 1 112 ? 6.184 8.965 -11.326 1.00 95.62 112 THR A CA 1
ATOM 868 C C . THR A 1 112 ? 6.416 8.575 -12.792 1.00 95.62 112 THR A C 1
ATOM 870 O O . THR A 1 112 ? 7.516 8.135 -13.143 1.00 95.62 112 THR A O 1
ATOM 873 N N . PRO A 1 113 ? 5.424 8.803 -13.676 1.00 94.81 113 PRO A N 1
ATOM 874 C CA . PRO A 1 113 ? 5.620 8.673 -15.122 1.00 94.81 113 PRO A CA 1
ATOM 875 C C . PRO A 1 113 ? 6.664 9.637 -15.683 1.00 94.81 113 PRO A C 1
ATOM 877 O O . PRO A 1 113 ? 7.359 9.318 -16.644 1.00 94.81 113 PRO A O 1
ATOM 880 N N . ARG A 1 114 ? 6.818 10.812 -15.054 1.00 95.69 114 ARG A N 1
ATOM 881 C CA . ARG A 1 114 ? 7.841 11.800 -15.420 1.00 95.69 114 ARG A CA 1
ATOM 882 C C . ARG A 1 114 ? 9.243 11.202 -15.328 1.00 95.69 114 ARG A C 1
ATOM 884 O O . ARG A 1 114 ? 10.041 11.395 -16.240 1.00 95.69 114 ARG A O 1
ATOM 891 N N . ASP A 1 115 ? 9.501 10.456 -14.259 1.00 95.19 115 ASP A N 1
ATOM 892 C CA . ASP A 1 115 ? 10.799 9.829 -14.004 1.00 95.19 115 ASP A CA 1
ATOM 893 C C . ASP A 1 115 ? 10.903 8.431 -14.631 1.00 95.19 115 ASP A C 1
ATOM 895 O O . ASP A 1 115 ? 11.935 7.774 -14.505 1.00 95.19 115 ASP A O 1
ATOM 899 N N . LYS A 1 116 ? 9.850 7.971 -15.329 1.00 96.31 116 LYS A N 1
ATOM 900 C CA . LYS A 1 116 ? 9.773 6.643 -15.960 1.00 96.31 116 LYS A CA 1
ATOM 901 C C . LYS A 1 116 ? 9.973 5.498 -14.961 1.00 96.31 116 LYS A C 1
ATOM 903 O O . LYS A 1 116 ? 10.605 4.497 -15.284 1.00 96.31 116 LYS A O 1
ATOM 908 N N . GLN A 1 117 ? 9.470 5.674 -13.739 1.00 97.38 117 GLN A N 1
ATOM 909 C CA . GLN A 1 117 ? 9.599 4.708 -12.637 1.00 97.38 117 GLN A CA 1
ATOM 910 C C . GLN A 1 117 ? 8.274 4.026 -12.273 1.00 97.38 117 GLN A C 1
ATOM 912 O O . GLN A 1 117 ? 8.238 3.200 -11.356 1.00 97.38 117 GLN A O 1
ATOM 917 N N . ASP A 1 118 ? 7.179 4.418 -12.928 1.00 97.44 118 ASP A N 1
ATOM 918 C CA . ASP A 1 118 ? 5.846 3.876 -12.694 1.00 97.44 118 ASP A CA 1
ATOM 919 C C . ASP A 1 118 ? 5.644 2.511 -13.366 1.00 97.44 118 ASP A C 1
ATOM 921 O O . ASP A 1 118 ? 6.380 2.104 -14.269 1.00 97.44 118 ASP A O 1
ATOM 925 N N . PHE A 1 119 ? 4.601 1.811 -12.926 1.00 97.75 119 PHE A N 1
ATOM 926 C CA . PHE A 1 119 ? 4.261 0.486 -13.424 1.00 97.75 119 PHE A CA 1
ATOM 927 C C . PHE A 1 119 ? 4.051 0.443 -14.935 1.00 97.75 119 PHE A C 1
ATOM 929 O O . PHE A 1 119 ? 4.543 -0.488 -15.560 1.00 97.75 119 PHE A O 1
ATOM 936 N N . TYR A 1 120 ? 3.355 1.411 -15.536 1.00 96.50 120 TYR A N 1
ATOM 937 C CA . TYR A 1 120 ? 3.012 1.333 -16.957 1.00 96.50 120 TYR A CA 1
ATOM 938 C C . TYR A 1 120 ? 4.251 1.475 -17.832 1.00 96.50 120 TYR A C 1
ATOM 940 O O . TYR A 1 120 ? 4.410 0.713 -18.781 1.00 96.50 120 TYR A O 1
ATOM 948 N N . THR A 1 121 ? 5.170 2.373 -17.467 1.00 95.56 121 THR A N 1
ATOM 949 C CA . THR A 1 121 ? 6.437 2.526 -18.192 1.00 95.56 121 THR A CA 1
ATOM 950 C C . THR A 1 121 ? 7.272 1.241 -18.171 1.00 95.56 121 THR A C 1
ATOM 952 O O . THR A 1 121 ? 7.837 0.853 -19.196 1.00 95.56 121 THR A O 1
ATOM 955 N N . PHE A 1 122 ? 7.352 0.557 -17.025 1.00 97.00 122 PHE A N 1
ATOM 956 C CA . PHE A 1 122 ? 8.079 -0.711 -16.931 1.00 97.00 122 PHE A CA 1
ATOM 957 C C . PHE A 1 122 ? 7.335 -1.872 -17.591 1.00 97.00 122 PHE A C 1
ATOM 959 O O . PHE A 1 122 ? 7.943 -2.656 -18.319 1.00 97.00 122 PHE A O 1
ATOM 966 N N . PHE A 1 123 ? 6.026 -1.973 -17.367 1.00 96.25 123 PHE A N 1
ATOM 967 C CA . PHE A 1 123 ? 5.190 -3.039 -17.902 1.00 96.25 123 PHE A CA 1
ATOM 968 C C . PHE A 1 123 ? 5.162 -3.025 -19.430 1.00 96.25 123 PHE A C 1
ATOM 970 O O . PHE A 1 123 ? 5.246 -4.084 -20.036 1.00 96.25 123 PHE A O 1
ATOM 977 N N . ASP A 1 124 ? 5.128 -1.848 -20.056 1.00 93.94 124 ASP A N 1
ATOM 978 C CA . ASP A 1 124 ? 5.121 -1.701 -21.512 1.00 93.94 124 ASP A CA 1
ATOM 979 C C . ASP A 1 124 ? 6.381 -2.296 -22.174 1.00 93.94 124 ASP A C 1
ATOM 981 O O . ASP A 1 124 ? 6.293 -3.016 -23.168 1.00 93.94 124 ASP A O 1
ATOM 985 N N . LYS A 1 125 ? 7.562 -2.080 -21.578 1.00 94.19 125 LYS A N 1
ATOM 986 C CA . LYS A 1 125 ? 8.816 -2.719 -22.018 1.00 94.19 125 LYS A CA 1
ATOM 987 C C . LYS A 1 125 ? 8.819 -4.218 -21.719 1.00 94.19 125 LYS A C 1
ATOM 989 O O . LYS A 1 125 ? 9.076 -5.039 -22.600 1.00 94.19 125 LYS A O 1
ATOM 994 N N . PHE A 1 126 ? 8.493 -4.577 -20.479 1.00 92.81 126 PHE A N 1
ATOM 995 C CA . PHE A 1 126 ? 8.553 -5.955 -19.996 1.00 92.81 126 PHE A CA 1
ATOM 996 C C . PHE A 1 126 ? 7.597 -6.882 -20.764 1.00 92.81 126 PHE A C 1
ATOM 998 O O . PHE A 1 126 ? 7.968 -7.990 -21.148 1.00 92.81 126 PHE A O 1
ATOM 1005 N N . ALA A 1 127 ? 6.388 -6.411 -21.080 1.00 91.25 127 ALA A N 1
ATOM 1006 C CA . ALA A 1 127 ? 5.389 -7.154 -21.845 1.00 91.25 127 ALA A CA 1
ATOM 1007 C C . ALA A 1 127 ? 5.803 -7.402 -23.307 1.00 91.25 127 ALA A C 1
ATOM 1009 O O . ALA A 1 127 ? 5.355 -8.379 -23.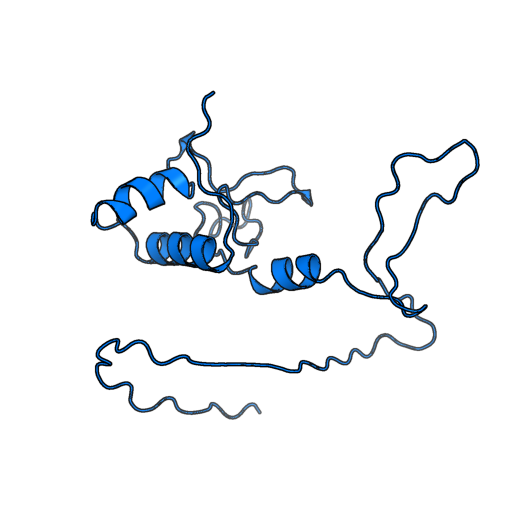908 1.00 91.25 127 ALA A O 1
ATOM 1010 N N . ARG A 1 128 ? 6.685 -6.568 -23.879 1.00 93.06 128 ARG A N 1
ATOM 1011 C CA . ARG A 1 128 ? 7.281 -6.788 -25.211 1.00 93.06 128 ARG A CA 1
ATOM 1012 C C . ARG A 1 128 ? 8.474 -7.747 -25.196 1.00 93.06 128 ARG A 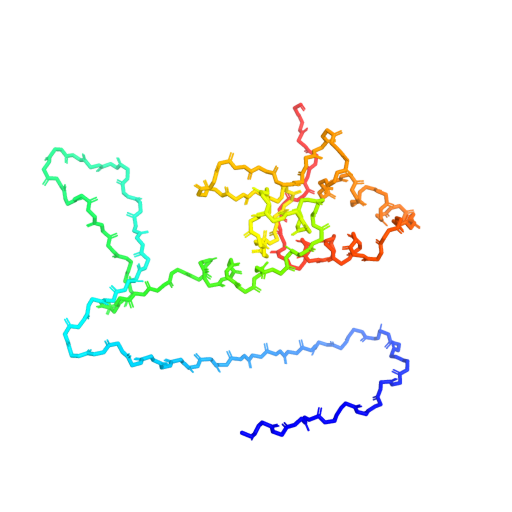C 1
ATOM 1014 O O . ARG A 1 128 ? 9.066 -7.999 -26.243 1.00 93.06 128 ARG A O 1
ATOM 1021 N N . GLY A 1 129 ? 8.817 -8.303 -24.034 1.00 91.06 129 GLY A N 1
ATOM 1022 C CA . GLY A 1 129 ? 9.967 -9.189 -23.863 1.00 91.06 129 GLY A CA 1
ATOM 1023 C C . GLY A 1 129 ? 11.300 -8.448 -23.766 1.00 91.06 129 GLY A C 1
ATOM 1024 O O . GLY A 1 129 ? 12.355 -9.079 -23.854 1.00 91.06 129 GLY A O 1
ATOM 1025 N N . GLU A 1 130 ? 11.277 -7.125 -23.587 1.00 94.19 13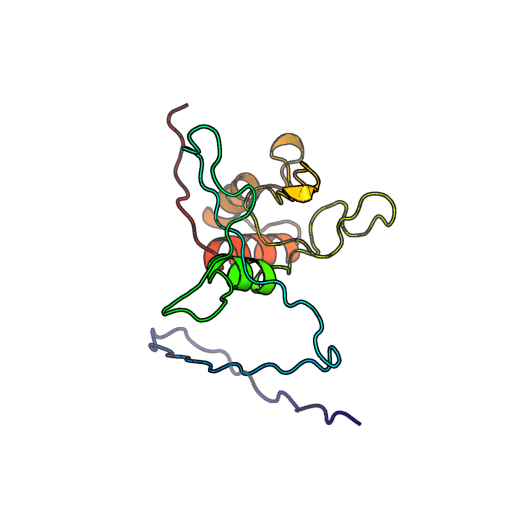0 GLU A N 1
ATOM 1026 C CA . GLU A 1 130 ? 12.482 -6.359 -23.289 1.00 94.19 130 GLU A CA 1
ATOM 1027 C C . GLU A 1 130 ? 12.905 -6.590 -21.833 1.00 94.19 130 GLU A C 1
ATOM 1029 O O . GLU A 1 130 ? 12.070 -6.726 -20.936 1.00 94.19 130 GLU A O 1
ATOM 1034 N N . LYS A 1 131 ? 14.218 -6.607 -21.586 1.00 90.94 131 LYS A N 1
ATOM 1035 C CA . LYS A 1 131 ? 14.756 -6.661 -20.223 1.00 90.94 131 LYS A CA 1
ATOM 1036 C C . LYS A 1 131 ? 14.738 -5.275 -19.598 1.00 90.94 131 LYS A C 1
ATOM 1038 O O . LYS A 1 131 ? 15.130 -4.301 -20.244 1.00 90.94 131 LYS A O 1
ATOM 1043 N N . LEU A 1 132 ? 14.340 -5.200 -18.332 1.00 95.62 132 LEU A N 1
ATOM 1044 C CA . LEU A 1 132 ? 14.523 -3.986 -17.544 1.00 95.62 132 LEU A CA 1
ATOM 1045 C C . LEU A 1 132 ? 15.982 -3.887 -17.080 1.00 95.62 132 LEU A C 1
ATOM 1047 O O . LEU A 1 132 ? 16.703 -4.882 -17.020 1.00 95.62 132 LEU A O 1
ATOM 1051 N N . GLU A 1 133 ? 16.434 -2.670 -16.778 1.00 95.19 133 GLU A N 1
ATOM 1052 C CA . GLU A 1 133 ? 17.827 -2.424 -16.371 1.00 95.19 133 GLU A CA 1
ATOM 1053 C C . GLU A 1 133 ? 18.162 -3.094 -15.033 1.00 95.19 133 GLU A C 1
ATOM 1055 O O . GLU A 1 133 ? 19.296 -3.517 -14.805 1.00 95.19 133 GLU A O 1
ATOM 1060 N N . ARG A 1 134 ? 17.162 -3.195 -14.155 1.00 96.69 134 ARG A N 1
ATOM 1061 C CA . ARG A 1 134 ? 17.276 -3.711 -12.795 1.00 96.69 134 ARG A CA 1
ATOM 1062 C C . ARG A 1 134 ? 16.299 -4.855 -12.576 1.00 96.69 134 ARG A C 1
ATOM 1064 O O . ARG A 1 134 ? 15.119 -4.744 -12.901 1.00 96.69 134 ARG A O 1
ATOM 1071 N N . ILE A 1 135 ? 16.773 -5.919 -11.930 1.00 96.50 135 ILE A N 1
ATOM 1072 C CA . ILE A 1 135 ? 15.922 -7.048 -11.526 1.00 96.50 135 ILE A CA 1
ATOM 1073 C C . ILE A 1 135 ? 14.836 -6.609 -10.534 1.00 96.50 135 ILE A C 1
ATOM 1075 O O . ILE A 1 135 ? 13.731 -7.143 -10.519 1.00 96.50 135 ILE A O 1
ATOM 1079 N N . GLU A 1 136 ? 15.122 -5.587 -9.730 1.00 97.81 136 GLU A N 1
ATOM 1080 C CA . GLU A 1 136 ? 14.168 -5.019 -8.787 1.00 97.81 136 GLU A CA 1
ATOM 1081 C C . GLU A 1 136 ? 12.951 -4.385 -9.473 1.00 97.81 136 GLU A C 1
ATOM 1083 O O . GLU A 1 136 ? 11.852 -4.419 -8.917 1.00 97.81 136 GLU A O 1
ATOM 1088 N N . ASP A 1 137 ? 13.116 -3.847 -10.683 1.00 97.88 137 ASP A N 1
ATOM 1089 C CA . ASP A 1 137 ? 11.999 -3.285 -11.444 1.00 97.88 137 ASP A CA 1
ATOM 1090 C C . ASP A 1 137 ? 11.104 -4.406 -11.997 1.00 97.88 137 ASP A C 1
ATOM 1092 O O . ASP A 1 137 ? 9.880 -4.270 -12.015 1.00 97.88 137 ASP A O 1
ATOM 1096 N N . GLU A 1 138 ? 11.679 -5.564 -12.341 1.00 97.12 138 GLU A N 1
ATOM 1097 C CA . GLU A 1 138 ? 10.908 -6.765 -12.692 1.00 97.12 138 GLU A CA 1
ATOM 1098 C C . GLU A 1 138 ? 10.137 -7.299 -11.474 1.00 97.12 138 GLU A C 1
ATOM 1100 O O . GLU A 1 138 ? 8.953 -7.629 -11.580 1.00 97.12 138 GLU A O 1
ATOM 1105 N N . HIS A 1 139 ? 10.762 -7.323 -10.289 1.00 98.00 139 HIS A N 1
ATOM 1106 C CA . HIS A 1 139 ? 10.079 -7.672 -9.038 1.00 98.00 139 HIS A CA 1
ATOM 1107 C C . HIS A 1 139 ? 8.911 -6.724 -8.744 1.00 98.00 139 HIS A C 1
ATOM 1109 O O . HIS A 1 139 ? 7.829 -7.182 -8.370 1.00 98.00 139 HIS A O 1
ATOM 1115 N N . TYR A 1 140 ? 9.109 -5.418 -8.938 1.00 98.44 140 TYR A N 1
ATOM 1116 C CA . TYR A 1 140 ? 8.063 -4.413 -8.785 1.00 98.44 140 TYR A CA 1
ATOM 1117 C C . TYR A 1 140 ? 6.895 -4.654 -9.755 1.00 98.44 140 TYR A C 1
ATOM 1119 O O . TYR A 1 140 ? 5.745 -4.716 -9.315 1.00 98.44 140 TYR A O 1
ATOM 1127 N N . VAL A 1 141 ? 7.175 -4.870 -11.047 1.00 97.88 141 VAL A N 1
ATOM 1128 C CA . VAL A 1 141 ? 6.152 -5.194 -12.060 1.00 97.88 141 VAL A CA 1
ATOM 1129 C C . VAL A 1 141 ? 5.362 -6.438 -11.657 1.00 97.88 141 VAL A C 1
ATOM 1131 O O . VAL A 1 141 ? 4.131 -6.398 -11.600 1.00 97.88 141 VAL A O 1
ATOM 1134 N N . MET A 1 142 ? 6.047 -7.528 -11.307 1.00 97.62 142 MET A N 1
ATOM 1135 C CA . MET A 1 142 ? 5.388 -8.770 -10.901 1.00 97.62 142 MET A CA 1
ATOM 1136 C C . MET A 1 142 ? 4.560 -8.598 -9.627 1.00 97.62 142 MET A C 1
ATOM 1138 O O . MET A 1 142 ? 3.461 -9.142 -9.530 1.00 97.62 142 MET A O 1
ATOM 1142 N N . ALA A 1 143 ? 5.033 -7.810 -8.664 1.00 98.38 143 ALA A N 1
ATOM 1143 C CA . ALA A 1 143 ? 4.285 -7.526 -7.448 1.00 98.38 143 ALA A CA 1
ATOM 1144 C C . ALA A 1 143 ? 2.995 -6.730 -7.730 1.00 98.38 143 ALA A C 1
ATOM 1146 O O . ALA A 1 143 ? 1.964 -7.005 -7.109 1.00 98.38 143 ALA A O 1
ATOM 1147 N N . VAL A 1 144 ? 3.009 -5.786 -8.683 1.00 98.12 144 VAL A N 1
ATOM 1148 C CA . VAL A 1 144 ? 1.789 -5.079 -9.123 1.00 98.12 144 VAL A CA 1
ATOM 1149 C C . VAL A 1 144 ? 0.816 -6.045 -9.806 1.00 98.12 144 VAL A C 1
ATOM 1151 O O . VAL A 1 144 ? -0.387 -5.977 -9.549 1.00 98.12 144 VAL A O 1
ATOM 1154 N N . LEU A 1 145 ? 1.314 -6.993 -10.607 1.00 97.31 145 LEU A N 1
ATOM 1155 C CA . LEU A 1 145 ? 0.480 -8.030 -11.226 1.00 97.31 145 LEU A CA 1
ATOM 1156 C C . LEU A 1 145 ? -0.144 -8.977 -10.188 1.00 97.31 145 LEU A C 1
ATOM 1158 O O . LEU A 1 145 ? -1.328 -9.285 -10.294 1.00 97.31 145 LEU A O 1
ATOM 1162 N N . VAL A 1 146 ? 0.606 -9.387 -9.155 1.00 97.19 146 VAL A N 1
ATOM 1163 C CA . VAL A 1 146 ? 0.090 -10.209 -8.040 1.00 97.19 146 VAL A CA 1
ATOM 1164 C C . VAL A 1 146 ? -0.963 -9.458 -7.226 1.00 97.19 146 VAL A C 1
ATOM 1166 O O . VAL A 1 146 ? -1.978 -10.040 -6.848 1.00 97.19 146 VAL A O 1
ATOM 1169 N N . ARG A 1 147 ? -0.757 -8.159 -6.969 1.00 97.19 147 ARG A N 1
ATOM 1170 C CA . ARG A 1 147 ? -1.788 -7.293 -6.371 1.00 97.19 147 ARG A CA 1
ATOM 1171 C C . ARG A 1 147 ? -3.053 -7.265 -7.233 1.00 97.19 147 ARG A C 1
ATOM 1173 O O . ARG A 1 147 ? -4.155 -7.198 -6.690 1.00 97.19 147 ARG A O 1
ATOM 1180 N N . GLY A 1 148 ? -2.884 -7.273 -8.552 1.00 94.75 148 GLY A N 1
ATOM 1181 C CA . GLY A 1 148 ? -3.960 -7.149 -9.521 1.00 94.75 148 GLY A CA 1
ATOM 1182 C C . GLY A 1 148 ? -4.479 -5.716 -9.663 1.00 94.75 148 GLY A C 1
ATOM 1183 O O . GLY A 1 148 ? -4.027 -4.772 -9.004 1.00 94.75 148 GLY A O 1
ATOM 1184 N N . GLY A 1 149 ? -5.443 -5.555 -10.561 1.00 91.81 149 GLY A N 1
ATOM 1185 C CA . GLY A 1 149 ? -6.026 -4.274 -10.940 1.00 91.81 149 GLY A CA 1
ATOM 1186 C C . GLY A 1 149 ? -6.646 -4.348 -12.331 1.00 91.81 149 GLY A C 1
ATOM 1187 O O . GLY A 1 149 ? -6.595 -5.386 -12.989 1.00 91.81 149 GLY A O 1
ATOM 1188 N N . VAL A 1 150 ? -7.231 -3.238 -12.773 1.00 90.94 150 VAL A N 1
ATOM 1189 C CA . VAL A 1 150 ? -7.661 -3.061 -14.162 1.00 90.94 150 VAL A CA 1
ATOM 1190 C C . VAL A 1 150 ? -6.585 -2.232 -14.852 1.00 90.94 150 VAL A C 1
ATOM 1192 O O . VAL A 1 150 ? -6.445 -1.046 -14.565 1.00 90.94 150 VAL A O 1
ATOM 1195 N N . PHE A 1 151 ? -5.801 -2.874 -15.714 1.00 86.50 151 PHE A N 1
ATOM 1196 C CA . PHE A 1 151 ? -4.719 -2.244 -16.470 1.00 86.50 151 PHE A CA 1
ATOM 1197 C C . PHE A 1 151 ? -5.191 -2.068 -17.911 1.00 86.50 151 PHE A C 1
ATOM 1199 O O . PHE A 1 151 ? -5.016 -2.951 -18.746 1.00 86.50 151 PHE A O 1
ATOM 1206 N N . GLY A 1 152 ? -5.892 -0.968 -18.161 1.00 76.69 152 GLY A N 1
ATOM 1207 C CA . GLY A 1 152 ? -6.422 -0.624 -19.474 1.00 76.69 152 GLY A CA 1
ATOM 1208 C C . GLY A 1 152 ? -5.882 0.718 -19.933 1.00 76.69 152 GLY A C 1
ATOM 1209 O O . GLY A 1 152 ? -5.570 1.584 -19.113 1.00 76.69 152 GLY A O 1
ATOM 1210 N N . GLU A 1 153 ? -5.791 0.880 -21.245 1.00 63.22 153 GLU A N 1
ATOM 1211 C CA . GLU A 1 153 ? -5.611 2.188 -21.855 1.00 63.22 153 GLU A CA 1
ATOM 1212 C C . GLU A 1 153 ? -6.825 3.055 -21.487 1.00 63.22 153 GLU A C 1
ATOM 1214 O O . GLU A 1 153 ? -7.976 2.638 -21.626 1.00 63.22 153 GLU A O 1
ATOM 1219 N N . SER A 1 154 ? -6.576 4.226 -20.906 1.00 59.44 154 SER A N 1
ATOM 1220 C CA . SER A 1 154 ? -7.629 5.217 -20.700 1.00 59.44 154 SER A CA 1
ATOM 1221 C C . SER A 1 154 ? -7.805 5.958 -22.020 1.00 59.44 154 SER A C 1
ATOM 1223 O O . SER A 1 154 ? -6.842 6.559 -22.479 1.00 59.44 154 SER A O 1
ATOM 1225 N N . ASP A 1 155 ? -9.020 5.990 -22.575 1.00 49.38 155 ASP A N 1
ATOM 1226 C CA . ASP A 1 155 ? -9.392 6.781 -23.768 1.00 49.38 155 ASP A CA 1
ATOM 1227 C C . ASP A 1 155 ? -9.370 8.312 -23.512 1.00 49.38 155 ASP A C 1
ATOM 1229 O O . ASP A 1 155 ? -10.262 9.045 -23.945 1.00 49.38 155 ASP A O 1
ATOM 1233 N N . LYS A 1 156 ? -8.409 8.822 -22.735 1.00 39.72 156 LYS A N 1
ATOM 1234 C CA . LYS A 1 156 ? -8.295 10.243 -22.384 1.00 39.72 156 LYS A CA 1
ATOM 1235 C C . LYS A 1 156 ? -6.946 10.818 -22.758 1.00 39.72 156 LYS A C 1
ATOM 1237 O O . LYS A 1 156 ? -5.932 10.186 -22.399 1.00 39.72 156 LYS A O 1
#

Radius of gyration: 20.85 Å; chains: 1; bounding box: 45×46×56 Å

Sequence (156 aa):
MLKCLHWQNISPMHYQAKTIFLMLEIICYAKVGKAQEVYPSEELVLDKGKGKKSKVLYSVDGIAAMHSQKIGNALRTIDTWYPEFGDPATSAGPIAIEPYGAVTNLGKAYRTPRDKQDFYTFFDKFARGEKLERIEDEHYVMAVLVRGGVFGESDK

pLDDT: mean 86.42, std 19.59, range [31.06, 98.56]

Organism: NCBI:txid201089

Foldseek 3Di:
DDDDDDDDDDDDDDDDPDPDDDDDDDDDDDDPDPPDDDDAAWDDDPPDDPPDDPTDADDDPPHGHHDPVVVVQVVQQAQCPQPCNPPPVPHPHRGHQDQQSDDVVVRDGRADVVVLRGLVSLCVCVVVVHDDPDVSSVVSNVSDVVSDDDDDDDPD

Secondary structure (DSSP, 8-state):
-PPPPP---------------------------TT------B-------TT--S--B-EETTEE---HHHHHHHHTEEE--SGGGG-TTT--SSEE--TT-EEGGGTEESS-TTTT-SHHHHHHHHHTTPPPS-HHHHHHHHHHHHH---------